Protein AF-A0A537I7M4-F1 (afdb_monomer)

Nearest PDB structures (foldseek):
  2y72-assembly2_B  TM=9.185E-01  e=4.659E-06  Hathewaya histolytica
  4tn9-assembly1_A  TM=9.308E-01  e=8.573E-06  Hathewaya histolytica
  4aqo-assembly1_A  TM=9.105E-01  e=6.996E-06  Hathewaya histolytica
  4l9d-assembly2_B  TM=8.916E-01  e=3.054E-05  Vibrio cholerae M66-2
  6aem-assembly2_B  TM=8.905E-01  e=3.557E-05  Vibrio anguillarum

Solvent-accessible surface area (backbone atoms only — not comparable to full-atom values): 5604 Å² total; per-residue (Å²): 137,87,84,82,82,80,79,79,79,50,59,35,44,53,48,83,50,66,39,59,91,73,37,44,49,74,40,75,31,40,37,37,55,48,77,43,75,40,44,80,62,74,48,36,39,38,36,51,60,79,88,50,71,52,72,47,54,64,46,75,48,59,44,84,58,56,46,80,26,54,29,33,43,38,39,33,26,63,83,69,40,66,23,72,39,73,49,80,43,62,30,42,72,86,82,126

Radius of gyration: 16.97 Å; Cα contacts (8 Å, |Δi|>4): 216; chains: 1; bounding box: 59×26×45 Å

Mean predicted aligned error: 5.13 Å

Sequence (96 aa):
KSSQTITVNARPSASISYSPSNPLPLLPVTFTGSATGGTQPYSYSWDFGDGTTASGQTVSHSYLLPGSYVVTLTITDANGQTSTTSRTIIVLTNLL

Secondary structure (DSSP, 8-state):
---------PPPEEEEEEE-SS--TTS-EEEEEEEESS-SS-EEEEE-SSS-EEESSEEEE--SSSEEEEEEEEEE-TTS-EEEEEEEEEE-----

Structure (mmCIF, N/CA/C/O backbone):
data_AF-A0A537I7M4-F1
#
_entry.id   AF-A0A537I7M4-F1
#
loop_
_atom_site.group_PDB
_atom_site.id
_atom_site.type_symbol
_atom_site.label_atom_id
_atom_site.label_alt_id
_atom_site.label_comp_id
_atom_site.label_asym_id
_atom_site.label_entity_id
_atom_site.label_seq_id
_atom_site.pdbx_PDB_ins_code
_atom_site.Cartn_x
_atom_site.Cartn_y
_atom_site.Cartn_z
_atom_site.occupancy
_atom_site.B_iso_or_equiv
_atom_site.auth_seq_id
_atom_site.auth_comp_id
_atom_site.auth_asym_id
_atom_site.auth_atom_id
_atom_site.pdbx_PDB_model_num
ATOM 1 N N . LYS A 1 1 ? -32.786 16.013 30.904 1.00 45.84 1 LYS A N 1
ATOM 2 C CA . LYS A 1 1 ? -32.435 15.539 29.544 1.00 45.84 1 LYS A CA 1
ATOM 3 C C . LYS A 1 1 ? -31.118 14.789 29.654 1.00 45.84 1 LYS A C 1
ATOM 5 O O . LYS A 1 1 ? -30.157 15.405 30.087 1.00 45.84 1 LYS A O 1
ATOM 10 N N . SER A 1 2 ? -31.094 13.489 29.368 1.00 48.25 2 SER A N 1
ATOM 11 C CA . SER A 1 2 ? -29.834 12.757 29.208 1.00 48.25 2 SER A CA 1
ATOM 12 C C . SER A 1 2 ? -29.429 12.883 27.744 1.00 48.25 2 SER A C 1
ATOM 14 O O . SER A 1 2 ? -30.232 12.566 26.868 1.00 48.25 2 SER A O 1
ATOM 16 N N . SER A 1 3 ? -28.248 13.427 27.480 1.00 58.12 3 SER A N 1
ATOM 17 C CA . SER A 1 3 ? -27.689 13.483 26.133 1.00 58.12 3 SER A CA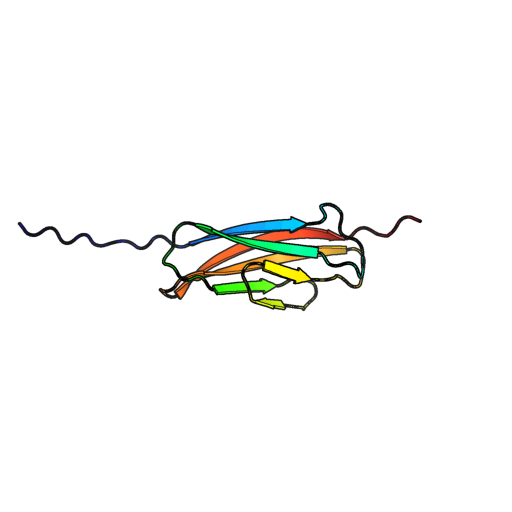 1
ATOM 18 C C . SER A 1 3 ? -26.878 12.208 25.925 1.00 58.12 3 SER A C 1
ATOM 20 O O . SER A 1 3 ? -25.846 12.033 26.565 1.00 58.12 3 SER A O 1
ATOM 22 N N . GLN A 1 4 ? -27.342 11.312 25.056 1.00 46.88 4 GLN A N 1
ATOM 23 C CA . GLN A 1 4 ? -26.492 10.257 24.508 1.00 46.88 4 GLN A CA 1
ATOM 24 C C . GLN A 1 4 ? -25.724 10.848 23.329 1.00 46.88 4 GLN A C 1
ATOM 26 O O . GLN A 1 4 ? -26.316 11.252 22.330 1.00 46.88 4 GLN A O 1
ATOM 31 N N . THR A 1 5 ? -24.405 10.925 23.441 1.00 55.12 5 THR A N 1
ATOM 32 C CA . THR A 1 5 ? -23.544 11.165 22.286 1.00 55.12 5 THR A CA 1
ATOM 33 C C . THR A 1 5 ? -23.494 9.891 21.453 1.00 55.12 5 THR A C 1
ATOM 35 O O . THR A 1 5 ? -22.914 8.895 21.878 1.00 55.12 5 THR A O 1
ATOM 38 N N . ILE A 1 6 ? -24.106 9.916 20.267 1.00 53.34 6 ILE A N 1
ATOM 39 C CA . ILE A 1 6 ? -23.811 8.935 19.220 1.00 53.34 6 ILE A CA 1
ATOM 40 C C . ILE A 1 6 ? -22.449 9.327 18.651 1.00 53.34 6 ILE A C 1
ATOM 42 O O . ILE A 1 6 ? -22.334 10.326 17.941 1.00 53.34 6 ILE A O 1
ATOM 46 N N . THR A 1 7 ? -21.406 8.575 18.986 1.00 57.69 7 THR A N 1
ATOM 47 C CA . THR A 1 7 ? -20.122 8.715 18.300 1.00 57.69 7 THR A CA 1
ATOM 48 C C . THR A 1 7 ? -20.297 8.140 16.898 1.00 57.69 7 THR A C 1
ATOM 50 O O . THR A 1 7 ? -20.417 6.931 16.723 1.00 57.69 7 THR A O 1
ATOM 53 N N . VAL A 1 8 ? -20.364 9.002 15.884 1.00 60.09 8 VAL A N 1
ATOM 54 C CA . VAL A 1 8 ? -20.192 8.561 14.496 1.00 60.09 8 VAL A CA 1
ATOM 55 C C . VAL A 1 8 ? -18.700 8.299 14.325 1.00 60.09 8 VAL A C 1
ATOM 57 O O . VAL A 1 8 ? -17.918 9.240 14.191 1.00 60.09 8 VAL A O 1
ATOM 60 N N . ASN A 1 9 ? -18.280 7.037 14.401 1.00 65.81 9 ASN A N 1
ATOM 61 C CA . ASN A 1 9 ? -16.871 6.690 14.233 1.00 65.81 9 ASN A CA 1
ATOM 62 C C . ASN A 1 9 ? -16.464 6.992 12.783 1.00 65.81 9 ASN A C 1
ATOM 64 O O . ASN A 1 9 ? -16.920 6.344 11.839 1.00 65.81 9 ASN A O 1
ATOM 68 N N . ALA A 1 10 ? -15.635 8.022 12.604 1.00 80.69 10 ALA A N 1
ATOM 69 C CA . ALA A 1 10 ? -15.101 8.395 11.302 1.00 80.69 10 ALA A CA 1
ATOM 70 C C . ALA A 1 10 ? -14.257 7.245 10.734 1.00 80.69 10 ALA A C 1
ATOM 72 O O . ALA A 1 10 ? -13.509 6.611 11.473 1.00 80.69 10 ALA A O 1
ATOM 73 N N . ARG A 1 11 ? -14.351 6.985 9.424 1.00 88.81 11 ARG A N 1
ATOM 74 C CA . ARG A 1 11 ? -13.495 5.994 8.746 1.00 88.81 11 ARG A CA 1
ATOM 75 C C . ARG A 1 11 ? -12.014 6.376 8.902 1.00 88.81 11 ARG A C 1
ATOM 77 O O . ARG A 1 11 ? -11.717 7.572 8.989 1.00 88.81 11 ARG A O 1
ATOM 84 N N . PRO A 1 12 ? -11.085 5.406 8.909 1.00 94.62 12 PRO A N 1
ATOM 85 C CA . PRO A 1 12 ? -9.670 5.734 8.885 1.00 94.62 12 PRO A CA 1
ATOM 86 C C . PRO A 1 12 ? -9.292 6.462 7.582 1.00 94.62 12 PRO A C 1
ATOM 88 O O . PRO A 1 12 ? -9.924 6.299 6.537 1.00 94.62 12 PRO A O 1
ATOM 91 N N . SER A 1 13 ? -8.228 7.249 7.634 1.00 96.00 13 SER A N 1
ATOM 92 C CA . SER A 1 13 ? -7.536 7.813 6.477 1.00 96.00 13 SER A CA 1
ATOM 93 C C . SER A 1 13 ? -6.144 7.201 6.404 1.00 96.00 13 SER A C 1
ATOM 95 O O . SER A 1 13 ? -5.440 7.178 7.413 1.00 96.00 13 SER A O 1
ATOM 97 N N . ALA A 1 14 ? -5.767 6.685 5.234 1.00 97.56 14 ALA A N 1
ATOM 98 C CA . ALA A 1 14 ? -4.506 5.987 5.013 1.00 97.56 14 ALA A CA 1
ATOM 99 C C . ALA A 1 14 ? -3.520 6.847 4.208 1.00 97.56 14 ALA A C 1
ATOM 101 O O . ALA A 1 14 ? -3.901 7.518 3.246 1.00 97.56 14 ALA A O 1
ATOM 102 N N . SER A 1 15 ? -2.234 6.780 4.549 1.00 98.31 15 SER A N 1
ATOM 103 C CA . SER A 1 15 ? -1.150 7.363 3.750 1.00 98.31 15 SER A CA 1
ATOM 104 C C . SER A 1 15 ? 0.067 6.438 3.669 1.00 98.31 15 SER A C 1
ATOM 106 O O . SER A 1 15 ? 0.282 5.603 4.547 1.00 98.31 15 SER A O 1
ATOM 108 N N . ILE A 1 16 ? 0.843 6.585 2.587 1.00 98.69 16 ILE A N 1
ATOM 109 C CA . ILE A 1 16 ? 2.028 5.770 2.273 1.00 98.69 16 ILE A CA 1
ATOM 110 C C . ILE A 1 16 ? 3.273 6.659 2.188 1.00 98.69 16 ILE A C 1
ATOM 112 O O . ILE A 1 16 ? 3.332 7.600 1.385 1.00 98.69 16 ILE A O 1
ATOM 116 N N . SER A 1 17 ? 4.317 6.291 2.926 1.00 98.62 17 SER A N 1
ATOM 117 C CA . SER A 1 17 ? 5.692 6.741 2.694 1.00 98.62 17 SER A CA 1
ATOM 118 C C . SER A 1 17 ? 6.603 5.556 2.360 1.00 98.62 17 SER A C 1
ATOM 120 O O . SER A 1 17 ? 6.275 4.406 2.652 1.00 98.62 17 SER A O 1
ATOM 122 N N . TYR A 1 18 ? 7.727 5.830 1.692 1.00 98.69 18 TYR A N 1
ATOM 123 C CA . TYR A 1 18 ? 8.711 4.808 1.343 1.00 98.69 18 TYR A CA 1
ATOM 124 C C . TYR A 1 18 ? 10.133 5.381 1.278 1.00 98.69 18 TYR A C 1
ATOM 126 O O . TYR A 1 18 ? 10.310 6.593 1.127 1.00 98.69 18 TYR A O 1
ATOM 134 N N . SER A 1 19 ? 11.136 4.511 1.398 1.00 98.25 19 SER A N 1
ATOM 135 C CA . SER A 1 19 ? 12.561 4.845 1.283 1.00 98.25 19 SER A CA 1
ATOM 136 C C . SER A 1 19 ? 13.349 3.648 0.725 1.00 98.25 19 SER A C 1
ATOM 138 O O . SER A 1 19 ? 13.047 2.523 1.127 1.00 98.25 19 SER A O 1
ATOM 140 N N . PRO A 1 20 ? 14.353 3.845 -0.152 1.00 97.69 20 PRO A N 1
ATOM 141 C CA . PRO A 1 20 ? 14.860 5.129 -0.655 1.00 97.69 20 PRO A CA 1
ATOM 142 C C . PRO A 1 20 ? 13.916 5.795 -1.669 1.00 97.69 20 PRO A C 1
ATOM 144 O O . PRO A 1 20 ? 13.027 5.155 -2.224 1.00 97.69 20 PRO A O 1
ATOM 147 N N . SER A 1 21 ? 14.119 7.092 -1.933 1.00 95.44 21 SER A N 1
ATOM 148 C CA . SER A 1 21 ? 13.343 7.845 -2.937 1.00 95.44 21 SER A CA 1
ATOM 149 C C . SER A 1 21 ? 13.568 7.355 -4.370 1.00 95.44 21 SER A C 1
ATOM 151 O O . SER A 1 21 ? 12.682 7.522 -5.204 1.00 95.44 21 SER A O 1
ATOM 153 N N . ASN A 1 22 ? 14.715 6.713 -4.622 1.00 95.31 22 ASN A N 1
ATOM 154 C CA . ASN A 1 22 ? 15.089 6.097 -5.893 1.00 95.31 22 ASN A CA 1
ATOM 155 C C . ASN A 1 22 ? 15.360 4.591 -5.691 1.00 95.31 22 ASN A C 1
ATOM 157 O O . ASN A 1 22 ? 16.515 4.200 -5.505 1.00 95.31 22 ASN A O 1
ATOM 161 N N . PRO A 1 23 ? 14.317 3.745 -5.655 1.00 96.88 23 PRO A N 1
ATOM 162 C CA . PRO A 1 23 ? 14.469 2.297 -5.585 1.00 96.88 23 PRO A CA 1
ATOM 163 C C . PRO A 1 23 ? 15.241 1.712 -6.768 1.00 96.88 23 PRO A C 1
ATOM 165 O O . PRO A 1 23 ? 15.073 2.147 -7.910 1.00 96.88 23 PRO A O 1
ATOM 168 N N . LEU A 1 24 ? 16.021 0.670 -6.488 1.00 96.44 24 LEU A N 1
ATOM 169 C CA . LEU A 1 24 ? 16.718 -0.143 -7.482 1.00 96.44 24 LEU A CA 1
ATOM 170 C C . LEU A 1 24 ? 16.263 -1.608 -7.372 1.00 96.44 24 LEU A C 1
ATOM 172 O O . LEU A 1 24 ? 15.838 -2.028 -6.291 1.00 96.44 24 LEU A O 1
ATOM 176 N N . PRO A 1 25 ? 16.362 -2.397 -8.456 1.00 96.56 25 PRO A N 1
ATOM 177 C CA . PRO A 1 25 ? 16.016 -3.809 -8.434 1.00 96.56 25 PRO A CA 1
ATOM 178 C C . PRO A 1 25 ? 16.836 -4.578 -7.401 1.00 96.56 25 PRO A C 1
ATOM 180 O O . PRO A 1 25 ? 18.011 -4.278 -7.186 1.00 96.56 25 PRO A O 1
ATOM 183 N N . LEU A 1 26 ? 16.217 -5.595 -6.798 1.00 96.44 26 LEU A N 1
ATOM 184 C CA . LEU A 1 26 ? 16.813 -6.501 -5.807 1.00 96.44 26 LEU A CA 1
ATOM 185 C C . LEU A 1 26 ? 17.304 -5.832 -4.511 1.00 96.44 26 LEU A C 1
ATOM 187 O O . LEU A 1 26 ? 17.860 -6.518 -3.654 1.00 96.44 26 LEU A O 1
ATOM 191 N N . LEU A 1 27 ? 17.084 -4.525 -4.338 1.00 97.00 27 LEU A N 1
ATOM 192 C CA . LEU A 1 27 ? 17.374 -3.811 -3.100 1.00 97.00 27 LEU A CA 1
ATOM 193 C C . LEU A 1 27 ? 16.088 -3.562 -2.301 1.00 97.00 27 LEU A C 1
ATOM 195 O O . LEU A 1 27 ? 15.036 -3.295 -2.890 1.00 97.00 27 LEU A O 1
ATOM 199 N N . PRO A 1 28 ? 16.167 -3.611 -0.959 1.00 98.06 28 PRO A N 1
ATOM 200 C CA . PRO A 1 28 ? 15.008 -3.396 -0.112 1.00 98.06 28 PRO A CA 1
ATOM 201 C C . PRO A 1 28 ? 14.513 -1.950 -0.190 1.00 98.06 28 PRO A C 1
ATOM 203 O O . PRO A 1 28 ? 15.278 -0.993 -0.057 1.00 98.06 28 PRO A O 1
ATOM 206 N N . VAL A 1 29 ? 13.200 -1.815 -0.331 1.00 98.62 29 VAL A N 1
ATOM 207 C CA . VAL A 1 29 ? 12.436 -0.587 -0.145 1.00 98.62 29 VAL A CA 1
ATOM 208 C C . VAL A 1 29 ? 11.596 -0.757 1.112 1.00 98.62 29 VAL A C 1
ATOM 210 O O . VAL A 1 29 ? 10.780 -1.674 1.216 1.00 98.62 29 VAL A O 1
ATOM 213 N N . THR A 1 30 ? 11.782 0.141 2.070 1.00 98.88 30 THR A N 1
ATOM 214 C CA . THR A 1 30 ? 10.944 0.195 3.265 1.00 98.88 30 THR A CA 1
ATOM 215 C C . THR A 1 30 ? 9.685 0.979 2.942 1.00 98.88 30 THR A C 1
ATOM 217 O O . THR A 1 30 ? 9.778 2.131 2.520 1.00 98.88 30 THR A O 1
ATOM 220 N N . PHE A 1 31 ? 8.525 0.380 3.185 1.00 98.88 31 PHE A N 1
ATOM 221 C CA . PHE A 1 31 ? 7.212 1.006 3.086 1.00 98.88 31 PHE A CA 1
ATOM 222 C C . PHE A 1 31 ? 6.623 1.196 4.478 1.00 98.88 31 PHE A C 1
ATOM 224 O O . PHE A 1 31 ? 6.642 0.271 5.290 1.00 98.88 31 PHE A O 1
ATOM 231 N N . THR A 1 32 ? 6.068 2.379 4.732 1.00 98.88 32 THR A N 1
ATOM 232 C CA . THR A 1 32 ? 5.413 2.710 6.000 1.00 98.88 32 THR A CA 1
ATOM 233 C C . THR A 1 32 ? 4.017 3.253 5.737 1.00 98.88 32 THR A C 1
ATOM 235 O O . THR A 1 32 ? 3.823 4.188 4.956 1.00 98.88 32 THR A O 1
ATOM 238 N N . GLY A 1 33 ? 3.043 2.656 6.415 1.00 98.62 33 GLY A N 1
ATOM 239 C CA . GLY A 1 33 ? 1.648 3.056 6.408 1.00 98.62 33 GLY A CA 1
ATOM 240 C C . GLY A 1 33 ? 1.323 3.894 7.636 1.00 98.62 33 GLY A C 1
ATOM 241 O O .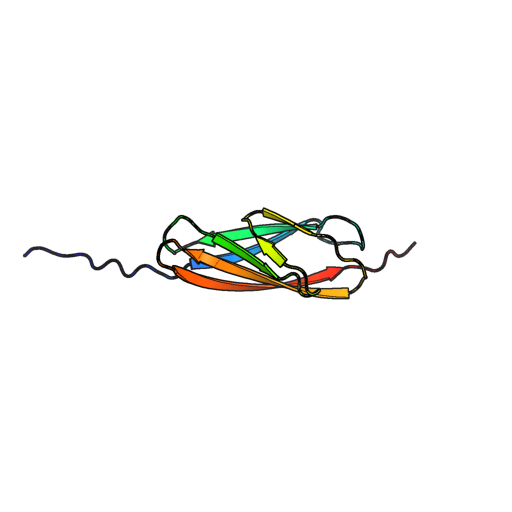 GLY A 1 33 ? 1.788 3.607 8.741 1.00 98.62 33 GLY A O 1
ATOM 242 N N . SER A 1 34 ? 0.488 4.909 7.455 1.00 98.00 34 SER A N 1
ATOM 243 C CA . SER A 1 34 ? -0.027 5.727 8.554 1.00 98.00 34 SER A CA 1
ATOM 244 C C . SER A 1 34 ? -1.543 5.814 8.487 1.00 98.00 34 SER A C 1
ATOM 246 O O . SER A 1 34 ? -2.110 5.969 7.405 1.00 98.00 34 SER A O 1
ATOM 248 N N . ALA A 1 35 ? -2.179 5.735 9.654 1.00 97.12 35 ALA A N 1
ATOM 249 C CA . ALA A 1 35 ? -3.619 5.863 9.826 1.00 97.12 35 ALA A CA 1
ATOM 250 C C . ALA A 1 35 ? -3.958 7.087 10.687 1.00 97.12 35 ALA A C 1
ATOM 252 O O . ALA A 1 35 ? -3.343 7.306 11.732 1.00 97.12 35 ALA A O 1
ATOM 253 N N . THR A 1 36 ? -4.973 7.850 10.291 1.00 95.75 36 THR A N 1
ATOM 254 C CA . THR A 1 36 ? -5.643 8.851 11.143 1.00 95.75 36 THR A CA 1
ATOM 255 C C . THR A 1 36 ? -7.159 8.642 11.110 1.00 95.75 36 THR A C 1
ATOM 257 O O . THR A 1 36 ? -7.654 7.901 10.265 1.00 95.75 36 THR A O 1
ATOM 260 N N . GLY A 1 37 ? -7.920 9.261 12.019 1.00 94.31 37 GLY A N 1
ATOM 261 C CA . GLY A 1 37 ? -9.359 8.973 12.159 1.00 94.31 37 GLY A CA 1
ATOM 262 C C . GLY A 1 37 ? -9.590 7.577 12.742 1.00 94.31 37 GLY A C 1
ATOM 263 O O . GLY A 1 37 ? -8.734 7.119 13.482 1.00 94.31 37 GLY A O 1
ATOM 264 N N . GLY A 1 38 ? -10.700 6.907 12.419 1.00 93.75 38 GLY A N 1
ATOM 265 C CA . GLY A 1 38 ? -10.908 5.492 12.756 1.00 93.75 38 GLY A CA 1
ATOM 266 C C . GLY A 1 38 ? -10.946 5.153 14.248 1.00 93.75 38 GLY A C 1
ATOM 267 O O . GLY A 1 38 ? -10.949 6.012 15.130 1.00 93.75 38 GLY A O 1
ATOM 268 N N . THR A 1 39 ? -11.002 3.851 14.527 1.00 95.25 39 THR A N 1
ATOM 269 C CA . THR A 1 39 ? -10.902 3.273 15.875 1.00 95.25 39 THR A CA 1
ATOM 270 C C . THR A 1 39 ? -9.722 2.314 15.957 1.00 95.25 39 THR A C 1
ATOM 272 O O . THR A 1 39 ? -9.683 1.309 15.259 1.00 95.25 39 THR A O 1
ATOM 275 N N . GLN A 1 40 ? -8.755 2.601 16.824 1.00 94.94 40 GLN A N 1
ATOM 276 C CA . GLN A 1 40 ? -7.615 1.710 17.057 1.00 94.94 40 GLN A CA 1
ATOM 277 C C . GLN A 1 40 ? -8.034 0.399 17.755 1.00 94.94 40 GLN A C 1
ATOM 279 O O . GLN A 1 40 ? -9.007 0.413 18.511 1.00 94.94 40 GLN A O 1
ATOM 284 N N . PRO A 1 41 ? -7.274 -0.704 17.593 1.00 97.12 41 PRO A N 1
ATOM 285 C CA . PRO A 1 41 ? -6.066 -0.845 16.767 1.00 97.12 41 PRO A CA 1
ATOM 286 C C . PRO A 1 41 ? -6.344 -0.902 15.256 1.00 97.12 41 PRO A C 1
ATOM 288 O O . PRO A 1 41 ? -7.464 -1.154 14.826 1.00 97.12 41 PRO A O 1
ATOM 291 N N . TYR A 1 42 ? -5.292 -0.693 14.459 1.00 98.19 42 TYR A N 1
ATOM 292 C CA . TYR A 1 42 ? -5.328 -0.841 13.002 1.00 98.19 42 TYR A CA 1
ATOM 293 C C . TYR A 1 42 ? -4.612 -2.108 12.545 1.00 98.19 42 TYR A C 1
ATOM 295 O O . TYR A 1 42 ? -3.579 -2.485 13.099 1.00 98.19 42 TYR A O 1
ATOM 303 N N . SER A 1 43 ? -5.112 -2.698 11.465 1.00 98.62 43 SER A N 1
ATOM 304 C CA . SER A 1 43 ? -4.406 -3.691 10.658 1.00 98.62 43 SER A CA 1
ATOM 305 C C . SER A 1 43 ? -4.048 -3.101 9.294 1.00 98.62 43 SER A C 1
ATOM 307 O O . SER A 1 43 ? -4.769 -2.251 8.771 1.00 98.6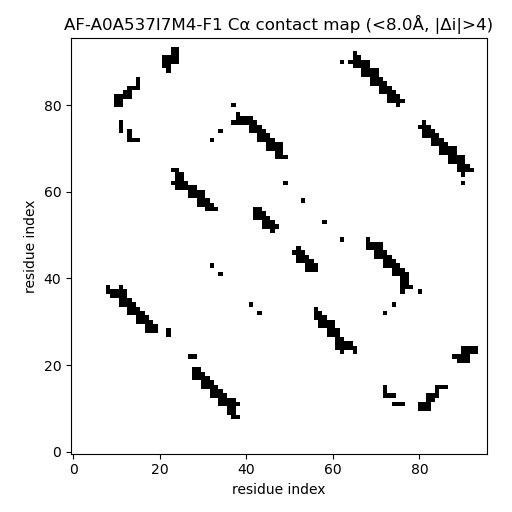2 43 SER A O 1
ATOM 309 N N . TYR A 1 44 ? -2.917 -3.539 8.738 1.00 98.81 44 TYR A N 1
ATOM 310 C CA . TYR A 1 44 ? -2.322 -2.995 7.516 1.00 98.81 44 TYR A CA 1
ATOM 311 C C . TYR A 1 44 ? -2.058 -4.136 6.536 1.00 98.81 44 TYR A C 1
ATOM 313 O O . TYR A 1 44 ? -1.380 -5.102 6.896 1.00 98.81 44 TYR A O 1
ATOM 321 N N . SER A 1 45 ? -2.566 -4.000 5.313 1.00 98.88 45 SER A N 1
ATOM 322 C CA . SER A 1 45 ? -2.357 -4.931 4.205 1.00 98.88 45 SER A CA 1
ATOM 323 C C . SER A 1 45 ? -1.795 -4.187 3.002 1.00 98.88 45 SER A C 1
ATOM 325 O O . SER A 1 45 ? -2.348 -3.166 2.592 1.00 98.88 45 SER A O 1
ATOM 327 N N . TRP A 1 46 ? -0.730 -4.727 2.425 1.00 98.88 46 TRP A N 1
ATOM 328 C CA . TRP A 1 46 ? -0.016 -4.173 1.282 1.00 98.88 46 TRP A CA 1
ATOM 329 C C . TRP A 1 46 ? -0.159 -5.081 0.069 1.00 98.88 46 TRP A C 1
ATOM 331 O O . TRP A 1 46 ? -0.002 -6.295 0.190 1.00 98.88 46 TRP A O 1
ATOM 341 N N . ASP A 1 47 ? -0.388 -4.472 -1.086 1.00 98.88 47 ASP A N 1
ATOM 342 C CA . ASP A 1 47 ? -0.193 -5.053 -2.413 1.00 98.88 47 ASP A CA 1
ATOM 343 C C . ASP A 1 47 ? 0.866 -4.203 -3.118 1.00 98.88 47 ASP A C 1
ATOM 345 O O . ASP A 1 47 ? 0.728 -2.978 -3.188 1.00 98.88 47 ASP A O 1
ATOM 349 N N . PHE A 1 48 ? 1.952 -4.821 -3.579 1.00 98.81 48 PHE A N 1
ATOM 350 C CA . PHE A 1 48 ? 3.070 -4.095 -4.181 1.00 98.81 48 PHE A CA 1
ATOM 351 C C . PHE A 1 48 ? 2.920 -3.878 -5.691 1.00 98.81 48 PHE A C 1
ATOM 353 O O . PHE A 1 48 ? 3.761 -3.222 -6.298 1.00 98.81 48 PHE A O 1
ATOM 360 N N . GLY A 1 49 ? 1.856 -4.386 -6.318 1.00 98.50 49 GLY A N 1
ATOM 361 C CA . GLY A 1 49 ? 1.613 -4.234 -7.752 1.00 98.50 49 GLY A CA 1
ATOM 362 C C . GLY A 1 49 ? 2.480 -5.138 -8.636 1.00 98.50 49 GLY A C 1
ATOM 363 O O . GLY A 1 49 ? 2.444 -5.006 -9.857 1.00 98.50 49 GLY A O 1
ATOM 364 N N . ASP A 1 50 ? 3.246 -6.055 -8.041 1.00 98.38 50 ASP A N 1
ATOM 365 C CA . ASP A 1 50 ? 4.042 -7.088 -8.719 1.00 98.38 50 ASP A CA 1
ATOM 366 C C . ASP A 1 50 ? 3.528 -8.517 -8.444 1.00 98.38 50 ASP A C 1
ATOM 368 O O . ASP A 1 50 ? 4.187 -9.500 -8.781 1.00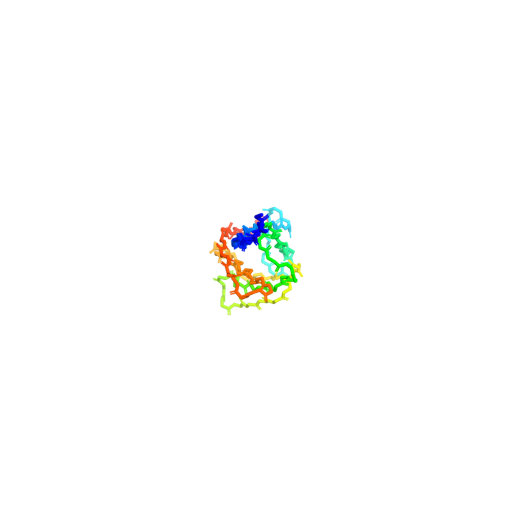 98.38 50 ASP A O 1
ATOM 372 N N . GLY A 1 51 ? 2.340 -8.630 -7.841 1.00 98.44 51 GLY A N 1
ATOM 373 C CA . GLY A 1 51 ? 1.728 -9.896 -7.435 1.00 98.44 51 GLY A CA 1
ATOM 374 C C . GLY A 1 51 ? 2.121 -10.372 -6.034 1.00 98.44 51 GLY A C 1
ATOM 375 O O . GLY A 1 51 ? 1.648 -11.423 -5.604 1.00 98.44 51 GLY A O 1
ATOM 376 N N . THR A 1 52 ? 2.955 -9.621 -5.309 1.00 98.62 52 THR A N 1
ATOM 377 C CA . THR A 1 52 ? 3.306 -9.915 -3.915 1.00 98.62 52 THR A CA 1
ATOM 378 C C . THR A 1 52 ? 2.575 -9.002 -2.930 1.00 98.62 52 THR A C 1
ATOM 380 O O . THR A 1 52 ? 2.153 -7.887 -3.249 1.00 98.62 52 THR A O 1
ATOM 383 N N . THR A 1 53 ? 2.417 -9.493 -1.700 1.00 98.81 53 THR A N 1
ATOM 384 C CA . THR A 1 53 ? 1.670 -8.822 -0.631 1.00 98.81 53 THR A CA 1
ATOM 385 C C . THR A 1 53 ? 2.409 -8.922 0.695 1.00 98.81 53 THR A C 1
ATOM 387 O O . THR A 1 53 ? 3.143 -9.884 0.923 1.00 98.81 53 THR A O 1
ATOM 390 N N . ALA A 1 54 ? 2.152 -7.993 1.612 1.00 98.81 54 ALA A N 1
ATOM 391 C CA . ALA A 1 54 ? 2.657 -8.060 2.982 1.00 98.81 54 ALA A CA 1
ATOM 392 C C . ALA A 1 54 ? 1.639 -7.518 3.990 1.00 98.81 54 ALA A C 1
ATOM 394 O O . ALA A 1 54 ? 0.685 -6.828 3.637 1.00 98.81 54 ALA A O 1
ATOM 395 N N . SER A 1 55 ? 1.870 -7.798 5.270 1.00 98.62 55 SER A N 1
ATOM 396 C CA . SER A 1 55 ? 1.074 -7.262 6.373 1.00 98.62 55 SER A CA 1
ATOM 397 C C . SER A 1 55 ? 1.968 -6.625 7.426 1.00 98.62 55 SER A C 1
ATOM 399 O O . SER A 1 55 ? 3.036 -7.153 7.732 1.00 98.62 55 SER A O 1
ATOM 401 N N . GLY A 1 56 ? 1.499 -5.534 8.023 1.00 98.75 56 GLY A N 1
ATOM 402 C CA . GLY A 1 56 ? 2.235 -4.783 9.039 1.00 98.75 56 GLY A CA 1
ATOM 403 C C . GLY A 1 56 ? 2.322 -3.301 8.699 1.00 98.75 56 GLY A C 1
ATOM 404 O O . GLY A 1 56 ? 2.231 -2.910 7.538 1.00 98.75 56 GLY A O 1
ATOM 405 N N . GLN A 1 57 ? 2.460 -2.459 9.722 1.00 98.62 57 GLN A N 1
ATOM 406 C CA . GLN A 1 57 ? 2.516 -1.009 9.522 1.00 98.62 57 GLN A CA 1
ATOM 407 C C . GLN A 1 57 ? 3.751 -0.590 8.714 1.00 98.62 57 GLN A C 1
ATOM 409 O O . GLN A 1 57 ? 3.652 0.266 7.836 1.00 98.62 57 GLN A O 1
ATOM 414 N N . THR A 1 58 ? 4.889 -1.223 8.998 1.00 98.75 58 THR A N 1
ATOM 415 C CA . THR A 1 58 ? 6.153 -1.029 8.289 1.00 98.75 58 THR A CA 1
ATOM 416 C C . THR A 1 58 ? 6.611 -2.369 7.737 1.00 98.75 58 THR A C 1
ATOM 418 O O . THR A 1 58 ? 6.695 -3.343 8.485 1.00 98.75 58 THR A O 1
ATOM 421 N N . VAL A 1 59 ? 6.912 -2.418 6.443 1.00 98.81 59 VAL A N 1
ATOM 422 C CA . VAL A 1 59 ? 7.331 -3.632 5.731 1.00 98.81 59 VAL A CA 1
ATOM 423 C C . VAL A 1 59 ? 8.507 -3.324 4.806 1.00 98.81 59 VAL A C 1
ATOM 425 O O . VAL A 1 59 ? 8.689 -2.185 4.381 1.00 98.81 59 VAL A O 1
ATOM 428 N N . SER A 1 60 ? 9.314 -4.338 4.502 1.00 98.69 60 SER A N 1
ATOM 429 C CA . SER A 1 60 ? 10.388 -4.257 3.508 1.00 98.69 60 SER A CA 1
ATOM 430 C C . SER A 1 60 ? 10.012 -5.107 2.301 1.00 98.69 60 SER A C 1
ATOM 432 O O . SER A 1 60 ? 9.581 -6.247 2.478 1.00 98.69 60 SER A O 1
ATOM 434 N N . HIS A 1 61 ? 10.168 -4.561 1.097 1.00 98.75 61 HIS A N 1
ATOM 435 C CA . HIS A 1 61 ? 9.891 -5.253 -0.163 1.00 98.75 61 HIS A CA 1
ATOM 436 C C . HIS A 1 61 ? 10.965 -4.948 -1.205 1.00 98.75 61 HIS A C 1
ATOM 438 O O . HIS A 1 61 ? 11.540 -3.865 -1.198 1.00 98.75 61 HIS A O 1
ATOM 444 N N . SER A 1 62 ? 11.255 -5.895 -2.096 1.00 98.44 62 SER A N 1
ATOM 445 C CA . SER A 1 62 ? 12.238 -5.731 -3.177 1.00 98.44 62 SER A CA 1
ATOM 446 C C . SER A 1 62 ? 11.615 -6.125 -4.509 1.00 98.44 62 SER A C 1
ATOM 448 O O . SER A 1 62 ? 11.065 -7.216 -4.634 1.00 98.44 62 SER A O 1
ATOM 450 N N . TYR A 1 63 ? 11.759 -5.270 -5.518 1.00 98.25 63 TYR A N 1
ATOM 451 C CA . TYR A 1 63 ? 11.280 -5.552 -6.869 1.00 98.25 63 TYR A CA 1
ATOM 452 C C . TYR A 1 63 ? 12.358 -6.265 -7.684 1.00 98.25 63 TYR A C 1
ATOM 454 O O . TYR A 1 63 ? 13.525 -5.874 -7.656 1.00 98.25 63 TYR A O 1
ATOM 462 N N . LEU A 1 64 ? 11.972 -7.303 -8.428 1.00 97.00 64 LEU A N 1
ATOM 463 C CA . LEU A 1 64 ? 12.907 -8.080 -9.251 1.00 97.00 64 LEU A CA 1
ATOM 464 C C . LEU A 1 64 ? 13.400 -7.298 -10.476 1.00 97.00 64 LEU A C 1
ATOM 466 O O . LEU A 1 64 ? 14.564 -7.415 -10.853 1.00 97.00 64 LEU A O 1
ATOM 470 N N . LEU A 1 65 ? 12.517 -6.522 -11.107 1.00 96.56 65 LEU A N 1
ATOM 471 C CA . LEU A 1 65 ? 12.785 -5.824 -12.362 1.00 96.56 65 LEU A CA 1
ATOM 472 C C . LEU A 1 65 ? 12.571 -4.310 -12.204 1.00 96.56 65 LEU A C 1
ATOM 474 O O . LEU A 1 65 ? 11.792 -3.884 -11.350 1.00 96.56 65 LEU A O 1
ATOM 478 N N . PRO A 1 66 ? 13.236 -3.481 -13.029 1.00 97.00 66 PRO A N 1
ATOM 479 C CA . PRO A 1 66 ? 12.850 -2.086 -13.201 1.00 97.00 66 PRO A CA 1
ATOM 480 C C . PRO A 1 66 ? 11.412 -1.981 -13.708 1.00 97.00 66 PRO A C 1
ATOM 482 O O . PRO A 1 66 ? 10.963 -2.803 -14.509 1.00 97.00 66 PRO A O 1
ATOM 485 N N . GLY A 1 67 ? 10.699 -0.942 -13.284 1.00 97.25 67 GLY A N 1
ATOM 486 C CA . GLY A 1 67 ? 9.300 -0.784 -13.656 1.00 97.25 67 GLY A CA 1
ATOM 487 C C . GLY A 1 67 ? 8.558 0.273 -12.854 1.00 97.25 67 GLY A C 1
ATOM 488 O O . GLY A 1 67 ? 9.104 0.913 -11.955 1.00 97.25 67 GLY A O 1
ATOM 489 N N . SER A 1 68 ? 7.289 0.449 -13.211 1.00 98.25 68 SER A N 1
ATOM 490 C CA . SER A 1 68 ? 6.331 1.276 -12.483 1.00 98.25 68 SER A CA 1
ATOM 491 C C . SER A 1 68 ? 5.350 0.358 -11.765 1.00 98.25 68 SER A C 1
ATOM 493 O O . SER A 1 68 ? 4.631 -0.398 -12.419 1.00 98.25 68 SER A O 1
ATOM 495 N N . TYR A 1 69 ? 5.329 0.426 -10.438 1.00 98.56 69 TYR A N 1
ATOM 496 C CA . TYR A 1 69 ? 4.524 -0.442 -9.583 1.00 98.56 69 TYR A CA 1
ATOM 497 C C . TYR A 1 69 ? 3.523 0.386 -8.780 1.00 98.56 69 TYR A C 1
ATOM 499 O O . TYR A 1 69 ? 3.890 1.377 -8.145 1.00 98.56 69 TYR A O 1
ATOM 507 N N . VAL A 1 70 ? 2.244 0.006 -8.820 1.00 98.75 70 VAL A N 1
ATOM 508 C CA . VAL A 1 70 ? 1.189 0.670 -8.043 1.00 98.75 70 VAL A C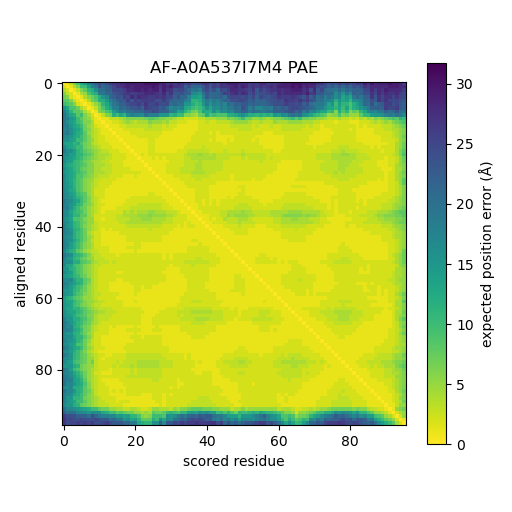A 1
ATOM 509 C C . VAL A 1 70 ? 1.072 -0.024 -6.693 1.00 98.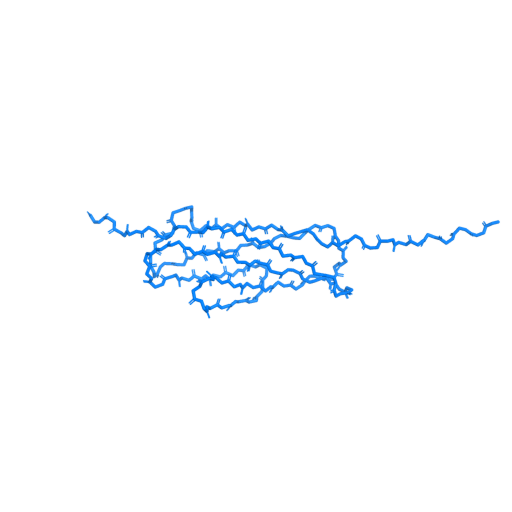75 70 VAL A C 1
ATOM 511 O O . VAL A 1 70 ? 0.406 -1.047 -6.570 1.00 98.75 70 VAL A O 1
ATOM 514 N N . VAL A 1 71 ? 1.703 0.554 -5.672 1.00 98.81 71 VAL A N 1
ATOM 515 C CA . VAL A 1 71 ? 1.618 0.045 -4.302 1.00 98.81 71 VAL A CA 1
ATOM 516 C C . VAL A 1 71 ? 0.306 0.491 -3.686 1.00 98.81 71 VAL A C 1
ATOM 518 O O . VAL A 1 71 ? 0.011 1.685 -3.662 1.00 98.81 71 VAL A O 1
ATOM 521 N N . THR A 1 72 ? -0.464 -0.452 -3.156 1.00 98.88 72 THR A N 1
ATOM 522 C CA . THR A 1 72 ? -1.750 -0.206 -2.508 1.00 98.88 72 THR A CA 1
ATOM 523 C C . THR A 1 72 ? -1.688 -0.614 -1.043 1.00 98.88 72 THR A C 1
ATOM 525 O O . THR A 1 72 ? -1.322 -1.738 -0.711 1.00 98.88 72 THR A O 1
ATOM 528 N N . LEU A 1 73 ? -2.071 0.306 -0.161 1.00 98.88 73 LEU A N 1
ATOM 529 C CA . LEU A 1 73 ? -2.228 0.072 1.269 1.00 98.88 73 LEU A CA 1
ATOM 530 C C . LEU A 1 73 ? -3.714 0.064 1.610 1.00 98.88 73 LEU A C 1
ATOM 532 O O . LEU A 1 73 ? -4.414 1.042 1.350 1.00 98.88 73 LEU A O 1
ATOM 536 N N . THR A 1 74 ? -4.168 -1.003 2.260 1.00 98.75 74 THR A N 1
ATOM 537 C CA . THR A 1 74 ? -5.481 -1.070 2.906 1.00 98.75 74 THR A CA 1
ATOM 538 C C . THR A 1 74 ? -5.305 -1.120 4.417 1.00 98.75 74 THR A C 1
ATOM 540 O O . THR A 1 74 ? -4.619 -1.997 4.944 1.00 98.75 74 THR A O 1
ATOM 543 N N . ILE A 1 75 ? -5.935 -0.176 5.113 1.00 98.56 75 ILE A N 1
ATOM 544 C CA . ILE A 1 75 ? -5.986 -0.110 6.573 1.00 98.56 75 ILE A CA 1
ATOM 545 C C . ILE A 1 75 ? -7.394 -0.477 7.026 1.00 98.56 75 ILE A C 1
ATOM 547 O O . ILE A 1 75 ? -8.361 0.098 6.524 1.00 98.56 75 ILE A O 1
ATOM 551 N N . THR A 1 76 ? -7.502 -1.388 7.993 1.00 98.31 76 THR A N 1
ATOM 552 C CA . THR A 1 76 ? -8.770 -1.738 8.653 1.00 98.31 76 THR A CA 1
ATOM 553 C C . THR A 1 76 ? -8.685 -1.404 10.134 1.00 98.31 76 THR A C 1
ATOM 555 O O . THR A 1 76 ? -7.711 -1.771 10.793 1.00 98.31 76 THR A O 1
ATOM 558 N N . ASP A 1 77 ? -9.685 -0.697 10.647 1.00 97.50 77 ASP A N 1
ATOM 559 C CA . ASP A 1 77 ? -9.783 -0.312 12.054 1.00 97.50 77 ASP A CA 1
ATOM 560 C C . ASP A 1 77 ? -10.489 -1.385 12.912 1.00 97.50 77 ASP A C 1
ATOM 562 O O . ASP A 1 77 ? -10.973 -2.395 12.396 1.00 97.50 77 ASP A O 1
ATOM 566 N N . ALA A 1 78 ? -10.552 -1.186 14.229 1.00 96.81 78 ALA A N 1
ATOM 567 C CA . ALA A 1 78 ? -11.122 -2.149 15.175 1.00 96.81 78 ALA A CA 1
ATOM 568 C C . ALA A 1 78 ? -12.628 -2.405 14.999 1.00 96.81 78 ALA A C 1
ATOM 570 O O . ALA A 1 78 ? -13.133 -3.421 15.471 1.00 96.81 78 ALA A O 1
ATOM 571 N N . ASN A 1 79 ? -13.340 -1.505 14.317 1.00 95.19 79 ASN A N 1
ATOM 572 C CA . ASN A 1 79 ? -14.751 -1.672 13.978 1.00 95.19 79 ASN A CA 1
ATOM 573 C C . ASN A 1 79 ? -14.944 -2.300 12.590 1.00 95.19 79 ASN A C 1
ATOM 575 O O . ASN A 1 79 ? -16.075 -2.391 12.114 1.00 95.19 79 ASN A O 1
ATOM 579 N N . GLY A 1 80 ? -13.859 -2.704 11.922 1.00 95.25 80 GLY A N 1
ATOM 580 C CA . GLY A 1 80 ? -13.894 -3.263 10.574 1.00 95.25 80 GLY A CA 1
ATOM 581 C C . GLY A 1 80 ? -14.007 -2.212 9.468 1.00 95.25 80 GLY A C 1
ATOM 582 O O . GLY A 1 80 ? -14.208 -2.572 8.309 1.00 95.25 80 GLY A O 1
ATOM 583 N N . GLN A 1 81 ? -13.871 -0.920 9.782 1.00 95.94 81 GLN A N 1
ATOM 584 C CA . GLN A 1 81 ? -13.936 0.133 8.772 1.00 95.94 81 GLN A CA 1
ATOM 585 C C . GLN A 1 81 ? -12.623 0.188 7.996 1.00 95.94 81 GLN A C 1
ATOM 587 O O . GLN A 1 81 ? -11.542 0.269 8.581 1.00 95.94 81 GLN A O 1
ATOM 592 N N . THR A 1 82 ? -12.722 0.197 6.667 1.00 96.88 82 THR A N 1
ATOM 593 C CA . THR A 1 82 ? -11.556 0.170 5.778 1.00 96.88 82 THR A CA 1
ATOM 594 C C . THR A 1 82 ? -11.288 1.513 5.108 1.00 96.88 82 THR A C 1
ATOM 596 O O . THR A 1 82 ? -12.211 2.296 4.835 1.00 96.88 82 THR A O 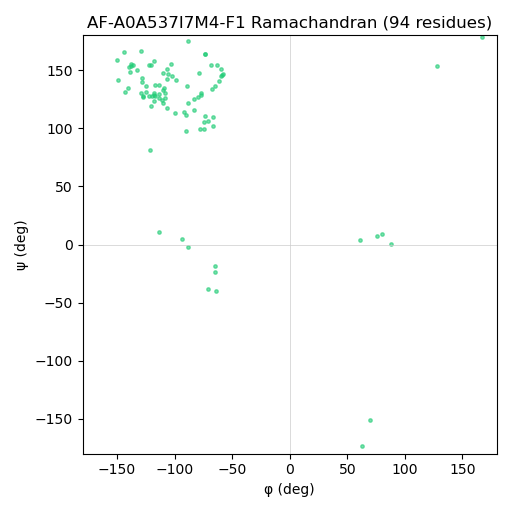1
ATOM 599 N N . SER A 1 83 ? -10.013 1.751 4.806 1.00 97.50 83 SER A N 1
ATOM 600 C CA . SER A 1 83 ? -9.516 2.846 3.975 1.00 97.50 83 SER A CA 1
ATOM 601 C C . SER A 1 83 ? -8.379 2.348 3.099 1.00 97.50 83 SER A C 1
AT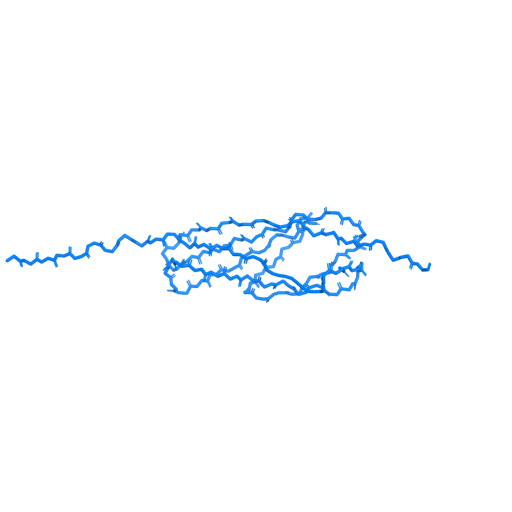OM 603 O O . SER A 1 83 ? -7.493 1.641 3.580 1.00 97.50 83 SER A O 1
ATOM 605 N N . THR A 1 84 ? -8.406 2.717 1.822 1.00 98.19 84 THR A N 1
ATOM 606 C CA . THR A 1 84 ? -7.431 2.268 0.828 1.00 98.19 84 THR A CA 1
ATOM 607 C C . THR A 1 84 ? -6.798 3.478 0.160 1.00 98.19 84 THR A C 1
ATOM 609 O O . THR A 1 84 ? -7.487 4.435 -0.189 1.00 98.19 84 THR A O 1
ATOM 612 N N . THR A 1 85 ? -5.482 3.434 -0.018 1.00 98.62 85 THR A N 1
ATOM 613 C CA . THR A 1 85 ? -4.711 4.455 -0.730 1.00 98.62 85 THR A CA 1
ATOM 614 C C . THR A 1 85 ? -3.649 3.782 -1.589 1.00 98.62 85 THR A C 1
ATOM 616 O O . THR A 1 85 ? -3.185 2.691 -1.253 1.00 98.62 85 THR A O 1
ATOM 619 N N . SER A 1 86 ? -3.250 4.427 -2.683 1.00 98.56 86 SER A N 1
ATOM 620 C CA . SER A 1 86 ? -2.259 3.880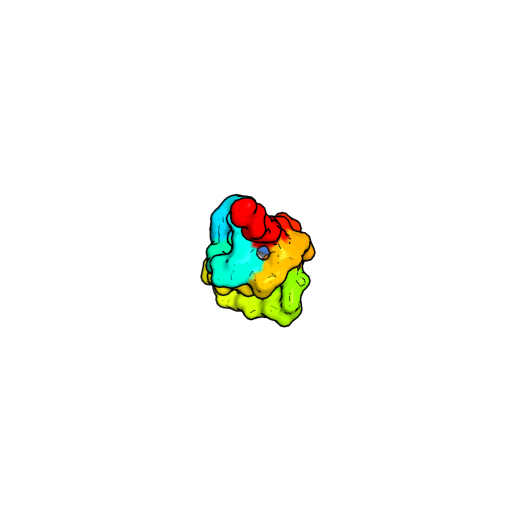 -3.608 1.00 98.56 86 SER A CA 1
ATOM 621 C C . SER A 1 86 ? -1.199 4.914 -3.967 1.00 98.56 86 SER A C 1
ATOM 623 O O . SER A 1 86 ? -1.462 6.118 -3.995 1.00 98.56 86 SER A O 1
ATOM 625 N N . ARG A 1 87 ? 0.013 4.440 -4.257 1.00 98.44 87 ARG A N 1
ATOM 626 C CA . ARG A 1 87 ? 1.146 5.262 -4.681 1.00 98.44 87 ARG A CA 1
ATOM 627 C C . ARG A 1 87 ? 1.973 4.534 -5.735 1.00 98.44 87 ARG A C 1
ATOM 629 O O . ARG A 1 87 ? 2.358 3.387 -5.539 1.00 98.44 87 ARG A O 1
ATOM 636 N N . THR A 1 88 ? 2.279 5.224 -6.829 1.00 98.50 88 THR A N 1
ATOM 637 C CA . THR A 1 88 ? 3.174 4.703 -7.867 1.00 98.50 88 THR A CA 1
ATOM 638 C C . THR A 1 88 ? 4.628 4.808 -7.421 1.00 98.50 88 THR A C 1
ATOM 640 O O . THR A 1 88 ? 5.082 5.883 -7.024 1.00 98.50 88 THR A O 1
ATOM 643 N N . ILE A 1 89 ? 5.355 3.698 -7.517 1.00 97.81 89 ILE A N 1
ATOM 644 C CA . ILE A 1 89 ? 6.783 3.579 -7.231 1.00 97.81 89 ILE A CA 1
ATOM 645 C C . ILE A 1 89 ? 7.509 3.274 -8.533 1.00 97.81 89 ILE A C 1
ATOM 647 O O . ILE A 1 89 ? 7.166 2.323 -9.233 1.00 97.81 89 ILE A O 1
ATOM 651 N N . ILE A 1 90 ? 8.516 4.084 -8.850 1.00 97.81 90 ILE A N 1
ATOM 652 C CA . ILE A 1 90 ? 9.362 3.887 -10.026 1.00 97.81 90 ILE A CA 1
ATOM 653 C C . ILE A 1 90 ? 10.652 3.219 -9.560 1.00 97.81 90 ILE A C 1
ATOM 655 O O . ILE A 1 90 ? 11.435 3.820 -8.827 1.00 97.81 90 ILE A O 1
ATOM 659 N N . VAL A 1 91 ? 10.859 1.977 -9.986 1.00 97.50 91 VAL A N 1
ATOM 660 C CA . VAL A 1 91 ? 12.105 1.235 -9.783 1.00 97.50 91 VAL A CA 1
ATOM 661 C C . VAL A 1 91 ? 12.985 1.492 -10.995 1.00 97.50 91 VAL A C 1
ATOM 663 O O . VAL A 1 91 ? 12.631 1.121 -12.117 1.00 97.50 91 VAL A O 1
ATOM 666 N N . LEU A 1 92 ? 14.106 2.175 -10.776 1.00 91.62 92 LEU A N 1
ATOM 667 C CA . LEU A 1 92 ? 14.978 2.625 -11.855 1.00 91.62 92 LEU A CA 1
ATOM 668 C C . LEU A 1 92 ? 15.843 1.479 -12.372 1.00 91.62 92 LEU A C 1
ATOM 670 O O . LEU A 1 92 ? 16.280 0.613 -11.621 1.00 91.62 92 LEU A O 1
ATOM 674 N N . THR A 1 93 ? 16.154 1.504 -13.663 1.00 87.25 93 THR A N 1
ATOM 675 C CA . THR A 1 93 ? 17.236 0.676 -14.194 1.00 87.25 93 THR A CA 1
ATOM 676 C C . THR A 1 93 ? 18.552 1.148 -13.588 1.00 87.25 93 THR A C 1
ATOM 678 O O . THR A 1 93 ? 18.806 2.351 -13.523 1.00 87.25 93 THR A O 1
ATOM 681 N N . ASN A 1 94 ? 19.404 0.212 -13.168 1.00 73.94 94 ASN A N 1
ATOM 682 C CA . ASN A 1 94 ? 20.761 0.554 -12.767 1.00 73.94 94 ASN A CA 1
ATOM 683 C C . ASN A 1 94 ? 21.528 1.032 -14.012 1.00 73.94 94 ASN A C 1
ATOM 685 O O . ASN A 1 94 ? 21.890 0.220 -14.863 1.00 73.94 94 ASN A O 1
ATOM 689 N N . LEU A 1 95 ? 21.705 2.345 -14.158 1.00 64.62 95 LEU A N 1
ATOM 690 C CA . LEU A 1 95 ? 22.604 2.918 -15.156 1.00 64.62 95 LEU A CA 1
ATOM 691 C C . LEU A 1 95 ? 24.021 2.765 -14.592 1.00 64.62 95 LEU A C 1
ATOM 693 O O . LEU A 1 95 ? 24.400 3.508 -13.688 1.00 64.62 95 LEU A O 1
ATOM 697 N N . LEU A 1 96 ? 24.733 1.733 -15.052 1.00 58.72 96 LEU A N 1
ATOM 698 C CA . LEU A 1 96 ? 26.167 1.563 -14.799 1.00 58.72 96 LEU A CA 1
ATOM 699 C C . LEU A 1 96 ? 26.974 2.682 -15.466 1.00 58.72 96 LEU A C 1
ATOM 701 O O . LEU A 1 96 ? 26.587 3.088 -16.587 1.00 58.72 96 LEU A O 1
#

Foldseek 3Di:
DDDDDPPPQDFKEKDKDWPDLAAAAPDKIKIAMDIDGAADDKKKKKDFQPRDIDTDRIDIDGHHDFDKTKMKMWMAHPVRGIDMDIDIDGHDYPPD

pLDDT: mean 92.23, std 13.71, range [45.84, 98.88]